Protein AF-A0A951CXR5-F1 (afdb_monomer_lite)

Sequence (85 aa):
MEAHTPKREAIERFINHESAAAKEWIVRVHADPHDPIVRLQAWRDDRRESEPEKSLEVHTRQVRLADEELDESTKTMIRRWLASL

Foldseek 3Di:
DDDDVLQQVLVVVLCVVLLVLVVQKDWDWDDDRVAQKIKIFIDSDPDPPDDGPDMDIDRNPPDPPPDSHDDPVSSVVVNVVSNVD

Radius of gyration: 12.93 Å; chains: 1; bounding box: 35×21×36 Å

Structure (mmCIF, N/CA/C/O backbone):
data_AF-A0A951CXR5-F1
#
_entry.id   AF-A0A951CXR5-F1
#
loop_
_atom_site.group_PDB
_atom_site.id
_atom_site.type_symbol
_atom_site.label_atom_id
_atom_site.label_alt_id
_atom_site.label_comp_id
_atom_site.label_asym_id
_atom_site.label_entity_id
_atom_site.label_seq_id
_atom_site.pdbx_PDB_ins_code
_atom_site.Cartn_x
_atom_site.Cartn_y
_atom_site.Cartn_z
_atom_site.occupancy
_atom_site.B_iso_or_equiv
_atom_site.auth_seq_id
_atom_site.auth_comp_id
_atom_site.auth_asym_id
_atom_site.auth_atom_id
_atom_site.pdbx_PDB_model_num
ATOM 1 N N . MET A 1 1 ? 5.954 -11.950 -23.051 1.00 40.16 1 MET A N 1
ATOM 2 C CA . MET A 1 1 ? 6.506 -10.635 -22.668 1.00 40.16 1 MET A CA 1
ATOM 3 C C . MET A 1 1 ? 6.294 -10.502 -21.176 1.00 40.16 1 MET A C 1
ATOM 5 O O . MET A 1 1 ? 5.179 -10.238 -20.756 1.00 40.16 1 MET A O 1
ATOM 9 N N . GLU A 1 2 ? 7.325 -10.809 -20.396 1.00 45.62 2 GLU A N 1
ATOM 10 C CA . GLU A 1 2 ? 7.329 -10.642 -18.943 1.00 45.62 2 GLU A CA 1
ATOM 11 C C . GLU A 1 2 ? 7.876 -9.250 -18.649 1.00 45.62 2 GLU A C 1
ATOM 13 O O . GLU A 1 2 ? 9.068 -8.992 -18.773 1.00 45.62 2 GLU A O 1
ATOM 18 N N . ALA A 1 3 ? 6.998 -8.315 -18.342 1.00 44.81 3 ALA A N 1
ATOM 19 C CA . ALA A 1 3 ? 7.383 -7.016 -17.827 1.00 44.81 3 ALA A CA 1
ATOM 20 C C . ALA A 1 3 ? 6.341 -6.665 -16.770 1.00 44.81 3 ALA A C 1
ATOM 22 O O . ALA A 1 3 ? 5.187 -7.028 -16.945 1.00 44.81 3 ALA A O 1
ATOM 23 N N . HIS A 1 4 ? 6.747 -5.980 -15.702 1.00 50.62 4 HIS A N 1
ATOM 24 C CA . HIS A 1 4 ? 5.935 -5.454 -14.586 1.00 50.62 4 HIS A CA 1
ATOM 25 C C . HIS A 1 4 ? 6.018 -6.174 -13.222 1.00 50.62 4 HIS A C 1
ATOM 27 O O . HIS A 1 4 ? 5.739 -5.525 -12.214 1.00 50.62 4 HIS A O 1
ATOM 33 N N . THR A 1 5 ? 6.538 -7.401 -13.117 1.00 52.81 5 THR A N 1
ATOM 34 C CA . THR A 1 5 ? 6.756 -8.088 -11.819 1.00 52.81 5 THR A CA 1
ATOM 35 C C . THR A 1 5 ? 7.647 -7.327 -10.805 1.00 52.81 5 THR A C 1
ATOM 37 O O . THR A 1 5 ? 7.228 -7.193 -9.653 1.00 52.81 5 THR A O 1
ATOM 40 N N . PRO A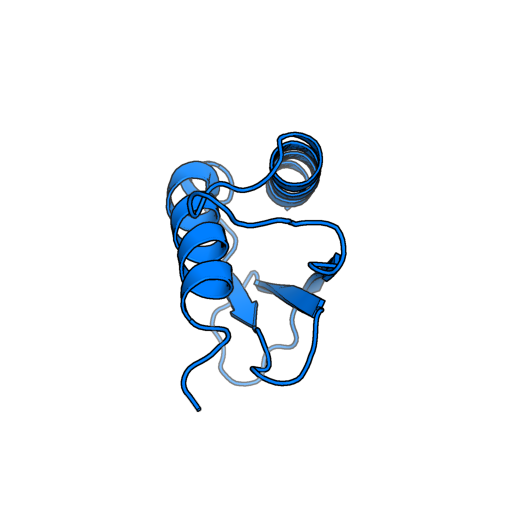 1 6 ? 8.789 -6.706 -11.183 1.00 60.03 6 PRO A N 1
ATOM 41 C CA . PRO A 1 6 ? 9.720 -6.155 -10.188 1.00 60.03 6 PRO A CA 1
ATOM 42 C C . PRO A 1 6 ? 9.185 -4.926 -9.431 1.00 60.03 6 PRO A C 1
ATOM 44 O O . PRO A 1 6 ? 9.542 -4.694 -8.279 1.00 60.03 6 PRO A O 1
ATOM 47 N N . LYS A 1 7 ? 8.286 -4.136 -10.042 1.00 66.38 7 LYS A N 1
ATOM 48 C CA . LYS A 1 7 ? 7.724 -2.912 -9.426 1.00 66.38 7 LYS A CA 1
ATOM 49 C C . LYS A 1 7 ? 6.755 -3.223 -8.297 1.00 66.38 7 LYS A C 1
ATOM 51 O O . LYS A 1 7 ? 6.811 -2.589 -7.245 1.00 66.38 7 LYS A O 1
ATOM 56 N N . ARG A 1 8 ? 5.866 -4.191 -8.531 1.00 72.50 8 ARG A N 1
ATOM 57 C CA . ARG A 1 8 ? 4.927 -4.666 -7.517 1.00 72.50 8 ARG A CA 1
ATOM 58 C C . ARG A 1 8 ? 5.707 -5.212 -6.331 1.00 72.50 8 ARG A C 1
ATOM 60 O O . ARG A 1 8 ? 5.467 -4.771 -5.217 1.00 72.50 8 ARG A O 1
ATOM 67 N N . GLU A 1 9 ? 6.654 -6.111 -6.583 1.00 75.44 9 GLU A N 1
ATOM 68 C CA . GLU A 1 9 ?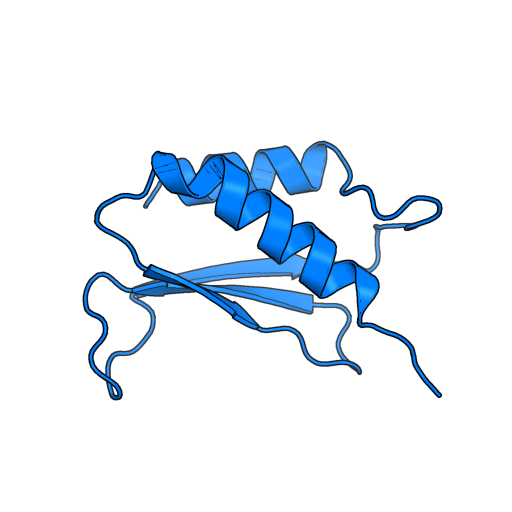 7.441 -6.743 -5.525 1.00 75.44 9 GLU A CA 1
ATOM 69 C C . GLU A 1 9 ? 8.220 -5.727 -4.686 1.00 75.44 9 GLU A C 1
ATOM 71 O O . GLU A 1 9 ? 8.213 -5.834 -3.464 1.00 75.44 9 GLU A O 1
ATOM 76 N N . ALA A 1 10 ? 8.824 -4.706 -5.301 1.00 78.38 10 ALA A N 1
ATOM 77 C CA . ALA A 1 10 ? 9.528 -3.651 -4.571 1.00 78.38 10 ALA A CA 1
ATOM 78 C C . ALA A 1 10 ? 8.597 -2.857 -3.634 1.00 78.38 10 ALA A C 1
ATOM 80 O O . ALA A 1 10 ? 8.941 -2.609 -2.477 1.00 78.38 10 ALA A O 1
ATOM 81 N N . ILE A 1 11 ? 7.398 -2.495 -4.104 1.00 79.81 11 ILE A N 1
ATOM 82 C CA . ILE A 1 11 ? 6.395 -1.770 -3.305 1.00 79.81 11 ILE A CA 1
ATOM 83 C C . ILE A 1 11 ? 5.808 -2.665 -2.213 1.00 79.81 11 ILE A C 1
ATOM 85 O O . ILE A 1 11 ? 5.684 -2.228 -1.073 1.00 79.81 11 ILE A O 1
ATOM 89 N N . GLU A 1 12 ? 5.494 -3.920 -2.528 1.00 81.62 12 GLU A N 1
ATOM 90 C CA . GLU A 1 12 ? 4.983 -4.892 -1.558 1.00 81.62 12 GLU A CA 1
ATOM 91 C C . GLU A 1 12 ? 6.009 -5.158 -0.451 1.00 81.62 12 GLU A C 1
ATOM 93 O O . GLU A 1 12 ? 5.667 -5.123 0.729 1.00 81.62 12 GLU A O 1
ATOM 98 N N . ARG A 1 13 ? 7.286 -5.352 -0.811 1.00 82.75 13 ARG A N 1
ATOM 99 C CA . ARG A 1 13 ? 8.389 -5.522 0.148 1.00 82.75 13 ARG A CA 1
ATOM 100 C C . ARG A 1 13 ? 8.560 -4.284 1.024 1.00 82.75 13 ARG A C 1
ATOM 102 O O . ARG A 1 13 ? 8.686 -4.425 2.238 1.00 82.75 13 ARG A O 1
ATOM 109 N N . PHE A 1 14 ? 8.525 -3.087 0.437 1.00 84.56 14 PHE A N 1
ATOM 110 C CA . PHE A 1 14 ? 8.639 -1.835 1.188 1.00 84.56 14 PHE A CA 1
ATOM 111 C C . PHE A 1 14 ? 7.475 -1.644 2.168 1.00 84.56 14 PHE A C 1
ATOM 113 O O . PHE A 1 14 ? 7.696 -1.344 3.338 1.00 84.56 14 PHE A O 1
ATOM 120 N N . ILE A 1 15 ? 6.238 -1.882 1.728 1.00 83.06 15 ILE A N 1
ATOM 121 C CA . ILE A 1 15 ? 5.061 -1.781 2.597 1.00 83.06 15 ILE A CA 1
ATOM 122 C C . ILE A 1 15 ? 5.113 -2.833 3.692 1.00 83.06 15 ILE A C 1
ATOM 124 O O . ILE A 1 15 ? 4.876 -2.483 4.834 1.00 83.06 15 ILE A O 1
ATOM 128 N N . ASN A 1 16 ? 5.469 -4.083 3.397 1.00 81.88 16 ASN A N 1
ATOM 129 C CA . ASN A 1 16 ? 5.602 -5.116 4.428 1.00 81.88 16 ASN A CA 1
ATOM 130 C C . ASN A 1 16 ? 6.686 -4.786 5.466 1.00 81.88 16 ASN A C 1
ATOM 132 O O . ASN A 1 16 ? 6.556 -5.172 6.625 1.00 81.88 16 ASN A O 1
ATOM 136 N N . HIS A 1 17 ? 7.742 -4.068 5.074 1.00 83.38 17 HIS A N 1
ATOM 137 C CA . HIS A 1 17 ? 8.759 -3.582 6.006 1.00 83.38 17 HIS A CA 1
ATOM 138 C C . HIS A 1 17 ? 8.237 -2.442 6.901 1.00 83.38 17 HIS A C 1
ATOM 140 O O . HIS A 1 17 ? 8.515 -2.417 8.098 1.00 83.38 17 HIS A O 1
ATOM 146 N N . GLU A 1 18 ? 7.464 -1.509 6.339 1.00 81.06 18 GLU A N 1
ATOM 147 C CA . GLU A 1 18 ? 7.018 -0.284 7.024 1.00 81.06 18 GLU A CA 1
ATOM 148 C C . GLU A 1 18 ? 5.638 -0.431 7.712 1.00 81.06 18 GLU A C 1
ATOM 150 O O . GLU A 1 18 ? 5.303 0.334 8.619 1.00 81.06 18 GLU A O 1
ATOM 155 N N . SER A 1 19 ? 4.829 -1.428 7.334 1.00 67.38 19 SER A N 1
ATOM 156 C CA . SER A 1 19 ? 3.452 -1.652 7.811 1.00 67.38 19 SER A CA 1
ATOM 157 C C . SER A 1 19 ? 3.361 -2.039 9.285 1.00 67.38 19 SER A C 1
ATOM 159 O O . SER A 1 19 ? 2.273 -1.994 9.856 1.00 67.38 19 SER A O 1
ATOM 161 N N . ALA A 1 20 ? 4.490 -2.312 9.948 1.00 63.62 20 ALA A N 1
ATOM 162 C CA . ALA A 1 20 ? 4.555 -2.445 11.403 1.00 63.62 20 ALA A CA 1
ATOM 163 C C . ALA A 1 20 ? 3.970 -1.221 12.145 1.00 63.62 20 ALA A C 1
ATOM 165 O O . ALA A 1 20 ? 3.542 -1.351 13.296 1.00 63.62 20 ALA A O 1
ATOM 166 N N . ALA A 1 21 ? 3.930 -0.054 11.489 1.00 61.69 21 ALA A N 1
ATOM 167 C CA . ALA A 1 21 ? 3.295 1.161 11.991 1.00 61.69 21 ALA A CA 1
ATOM 168 C C . ALA A 1 21 ? 1.755 1.167 11.865 1.00 61.69 21 ALA A C 1
ATOM 170 O O . ALA A 1 21 ? 1.088 1.776 12.695 1.00 61.69 21 ALA A O 1
ATOM 171 N N . ALA A 1 22 ? 1.179 0.461 10.888 1.00 65.56 22 ALA A N 1
ATOM 172 C CA . ALA A 1 22 ? -0.246 0.496 10.547 1.00 65.56 22 ALA A CA 1
ATOM 173 C C . ALA A 1 22 ? -1.001 -0.735 11.094 1.00 65.56 22 ALA A C 1
ATOM 175 O O . ALA A 1 22 ? -1.689 -1.436 10.360 1.00 65.56 22 ALA A O 1
ATOM 176 N N . LYS A 1 23 ? -0.853 -1.032 12.395 1.00 68.75 23 LYS A N 1
ATOM 177 C CA . LYS A 1 23 ? -1.332 -2.290 13.017 1.00 68.75 23 LYS A CA 1
ATOM 178 C C . LYS A 1 23 ? -2.841 -2.536 12.925 1.00 68.75 23 LYS A C 1
ATOM 180 O O . LYS A 1 23 ? -3.266 -3.682 13.015 1.00 68.75 23 LYS A O 1
ATOM 185 N N . GLU A 1 24 ? -3.633 -1.479 12.788 1.00 80.94 24 GLU A N 1
ATOM 186 C CA . GLU A 1 24 ? -5.099 -1.547 12.696 1.00 80.94 24 GLU A CA 1
ATOM 187 C C . GLU A 1 24 ? -5.603 -1.556 11.245 1.00 80.94 24 GLU A C 1
ATOM 189 O O . GLU A 1 24 ? -6.810 -1.552 11.008 1.00 80.94 24 GLU A O 1
ATOM 194 N N . TRP A 1 25 ? -4.688 -1.565 10.271 1.00 84.31 25 TRP A N 1
ATOM 195 C CA . TRP A 1 25 ? -5.005 -1.453 8.857 1.00 84.31 25 TRP A CA 1
ATOM 196 C C . TRP A 1 25 ? -4.414 -2.599 8.054 1.00 84.31 25 TRP A C 1
ATOM 198 O O . TRP A 1 25 ? -3.249 -2.970 8.178 1.00 84.31 25 TRP A O 1
ATOM 208 N N . ILE A 1 26 ? -5.226 -3.120 7.151 1.00 86.62 26 ILE A N 1
ATOM 209 C CA . ILE A 1 26 ? -4.821 -4.097 6.153 1.00 86.62 26 ILE A CA 1
ATOM 210 C C . ILE A 1 26 ? -4.510 -3.307 4.895 1.00 86.62 26 ILE A C 1
ATOM 212 O O . ILE A 1 26 ? -5.386 -2.620 4.380 1.00 86.62 26 ILE A O 1
ATOM 216 N N . VAL A 1 27 ? -3.276 -3.381 4.403 1.00 87.44 27 VAL A N 1
ATOM 217 C CA . VAL A 1 27 ? -2.850 -2.681 3.184 1.00 87.44 27 VAL A CA 1
ATOM 218 C C . VAL A 1 27 ? -2.600 -3.699 2.080 1.00 87.44 27 VAL A C 1
ATOM 220 O O . VAL A 1 27 ? -1.867 -4.664 2.284 1.00 87.44 27 VAL A O 1
ATOM 223 N N . ARG A 1 28 ? -3.184 -3.486 0.898 1.00 87.00 28 ARG A N 1
ATOM 224 C CA . ARG A 1 28 ? -2.965 -4.332 -0.286 1.00 87.00 28 ARG A CA 1
ATOM 225 C C . ARG A 1 28 ? -2.475 -3.499 -1.460 1.00 87.00 28 ARG A C 1
ATOM 227 O O . ARG A 1 28 ? -2.873 -2.346 -1.641 1.00 87.00 28 ARG A O 1
ATOM 234 N N . VAL A 1 29 ? -1.602 -4.109 -2.254 1.00 87.00 29 VAL A N 1
ATOM 235 C CA . VAL A 1 29 ? -0.994 -3.504 -3.440 1.00 87.00 29 VAL A CA 1
ATOM 236 C C . VAL A 1 29 ? -1.674 -4.067 -4.679 1.00 87.00 29 VAL A C 1
ATOM 238 O O . VAL A 1 29 ? -1.637 -5.270 -4.928 1.00 87.00 29 VAL A O 1
ATOM 241 N N . HIS A 1 30 ? -2.270 -3.186 -5.472 1.00 86.00 30 HIS A N 1
ATOM 242 C CA . HIS A 1 30 ? -2.893 -3.508 -6.746 1.00 86.00 30 HIS A CA 1
ATOM 243 C C . HIS A 1 30 ? -2.103 -2.841 -7.867 1.00 86.00 30 HIS A C 1
ATOM 245 O O . HIS A 1 30 ? -1.965 -1.623 -7.910 1.00 86.00 30 HIS A O 1
ATOM 251 N N . ALA A 1 31 ? -1.569 -3.646 -8.776 1.00 79.69 31 ALA A N 1
ATOM 252 C CA . ALA A 1 31 ? -0.829 -3.175 -9.935 1.00 79.69 31 ALA A CA 1
ATOM 253 C C . ALA A 1 31 ? -1.325 -3.934 -11.161 1.00 79.69 31 ALA A C 1
ATOM 255 O O . ALA A 1 31 ? -1.401 -5.165 -11.129 1.00 79.69 31 ALA A O 1
ATOM 256 N N . ASP A 1 32 ? -1.660 -3.203 -12.219 1.00 77.94 32 ASP A N 1
ATOM 257 C CA . ASP A 1 32 ? -1.970 -3.794 -13.514 1.00 77.94 32 ASP A CA 1
ATOM 258 C C . ASP A 1 32 ? -0.684 -3.850 -14.362 1.00 77.94 32 ASP A C 1
ATOM 260 O O . ASP A 1 32 ? 0.080 -2.882 -14.383 1.00 77.94 32 ASP A O 1
ATOM 264 N N . PRO A 1 33 ? -0.390 -4.973 -15.038 1.00 70.44 33 PRO A N 1
ATOM 265 C CA . PRO A 1 33 ? 0.832 -5.124 -15.821 1.00 70.44 33 PRO A CA 1
ATOM 266 C C . PRO A 1 33 ? 0.854 -4.284 -17.103 1.00 70.44 33 PRO A C 1
ATOM 268 O O . PRO A 1 33 ? 1.863 -4.270 -17.789 1.00 70.44 33 PRO A O 1
ATOM 271 N N . HIS A 1 34 ? -0.219 -3.594 -17.471 1.00 72.62 34 HIS A N 1
ATOM 272 C CA . HIS A 1 34 ? -0.237 -2.652 -18.589 1.00 72.62 34 HIS A CA 1
ATOM 273 C C . HIS A 1 34 ? -0.413 -1.201 -18.125 1.00 72.62 34 HIS A C 1
ATOM 275 O O . HIS A 1 34 ? -0.272 -0.280 -18.93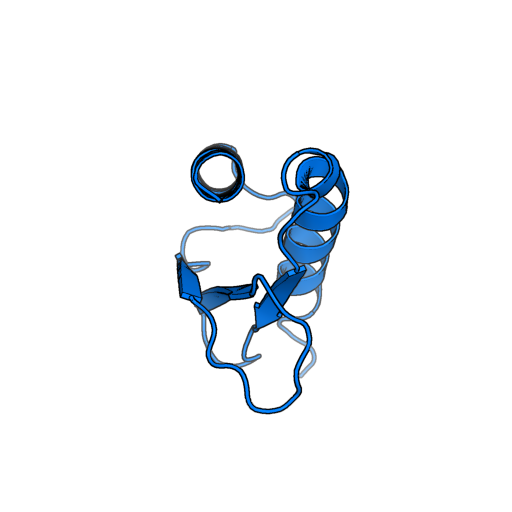5 1.00 72.62 34 HIS A O 1
ATOM 281 N N . ASP A 1 35 ? -0.647 -0.983 -16.830 1.00 74.25 35 ASP A N 1
ATOM 282 C CA . ASP A 1 35 ? -0.817 0.337 -16.241 1.00 74.25 35 ASP A CA 1
ATOM 283 C C . ASP A 1 35 ? 0.469 0.793 -15.525 1.00 74.25 35 ASP A C 1
ATOM 285 O O . ASP A 1 35 ? 1.061 0.061 -14.726 1.00 74.25 35 ASP A O 1
ATOM 289 N N . PRO A 1 36 ? 0.961 2.017 -15.784 1.00 74.69 36 PRO A N 1
ATOM 290 C CA . PRO A 1 36 ? 2.063 2.571 -15.014 1.00 74.69 36 PRO A CA 1
ATOM 291 C C . PRO A 1 36 ? 1.681 2.962 -13.576 1.00 74.69 36 PRO A C 1
ATOM 293 O O . PRO A 1 36 ? 2.551 3.469 -12.866 1.00 74.69 36 PRO A O 1
ATOM 296 N N . ILE A 1 37 ? 0.437 2.798 -13.138 1.00 82.38 37 ILE A N 1
ATOM 297 C CA . ILE A 1 37 ? -0.042 3.177 -11.809 1.00 82.38 37 ILE A CA 1
ATOM 298 C C . ILE A 1 37 ? -0.090 1.946 -10.904 1.00 82.38 37 ILE A C 1
ATOM 300 O O . ILE A 1 37 ? -0.679 0.917 -11.230 1.00 82.38 37 ILE A O 1
ATOM 304 N N . VAL A 1 38 ? 0.504 2.076 -9.720 1.00 84.81 38 VAL A N 1
ATOM 305 C CA . VAL A 1 38 ? 0.338 1.119 -8.624 1.00 84.81 38 VAL A CA 1
ATOM 306 C C . VAL A 1 38 ? -0.593 1.736 -7.595 1.00 84.81 38 VAL A C 1
ATOM 308 O O . VAL A 1 38 ? -0.324 2.817 -7.077 1.00 84.81 38 VAL A O 1
ATOM 311 N N . ARG A 1 39 ? -1.694 1.057 -7.293 1.00 88.81 39 ARG A N 1
ATOM 312 C CA . ARG A 1 39 ? -2.690 1.497 -6.323 1.00 88.81 39 ARG A CA 1
ATOM 313 C C . ARG A 1 39 ? -2.496 0.762 -5.004 1.00 88.81 39 ARG A C 1
ATOM 315 O O . ARG A 1 39 ? -2.577 -0.460 -4.939 1.00 88.81 39 ARG A O 1
ATOM 322 N N . LEU A 1 40 ? -2.264 1.516 -3.942 1.00 89.94 40 LEU A N 1
ATOM 323 C CA . LEU A 1 40 ? -2.319 1.030 -2.570 1.00 89.94 40 LEU A CA 1
ATOM 324 C C . LEU A 1 40 ? -3.728 1.236 -2.048 1.00 89.94 40 LEU A C 1
ATOM 326 O O . LEU A 1 40 ? -4.330 2.284 -2.281 1.00 89.94 40 LEU A O 1
ATOM 330 N N . GLN A 1 41 ? -4.247 0.248 -1.343 1.00 90.94 41 GLN A N 1
ATOM 331 C CA . GLN A 1 41 ? -5.575 0.289 -0.751 1.00 90.94 41 GLN A CA 1
ATOM 332 C C . GLN A 1 41 ? -5.476 -0.154 0.705 1.00 90.94 41 GLN A C 1
ATOM 334 O O . GLN A 1 41 ? -4.700 -1.059 1.013 1.00 90.94 41 GLN A O 1
ATOM 339 N N . ALA A 1 42 ? -6.212 0.512 1.591 1.00 89.75 42 ALA A N 1
ATOM 340 C CA . ALA A 1 42 ? -6.225 0.240 3.021 1.00 89.75 42 ALA A CA 1
ATOM 341 C C . ALA A 1 42 ? -7.653 -0.002 3.527 1.00 89.75 42 ALA A C 1
ATOM 343 O O . ALA A 1 42 ? -8.576 0.740 3.182 1.00 89.75 42 ALA A O 1
ATOM 344 N N . TRP A 1 43 ? -7.802 -1.012 4.382 1.00 90.12 43 TRP A N 1
ATOM 345 C CA . TRP A 1 43 ? -9.054 -1.429 5.017 1.00 90.12 43 TRP A CA 1
ATOM 346 C C . TRP A 1 43 ? -8.864 -1.533 6.533 1.00 90.12 43 TRP A C 1
ATOM 348 O O . TRP A 1 43 ? -7.819 -2.018 6.967 1.00 90.12 43 TRP A O 1
ATOM 358 N N . ARG A 1 44 ? -9.859 -1.148 7.345 1.00 83.94 44 ARG A N 1
ATOM 359 C CA . ARG A 1 44 ? -9.872 -1.477 8.789 1.00 83.94 44 ARG A CA 1
ATOM 360 C C . ARG A 1 44 ? -10.412 -2.869 9.100 1.00 83.94 44 ARG A C 1
ATOM 362 O O . ARG A 1 44 ? -10.161 -3.397 10.177 1.00 83.94 44 ARG A O 1
ATOM 369 N N . ASP A 1 45 ? -11.176 -3.454 8.183 1.00 78.38 45 ASP A N 1
ATOM 370 C CA . ASP A 1 45 ? -11.834 -4.750 8.359 1.00 78.38 45 ASP A CA 1
ATOM 371 C C . ASP A 1 45 ? -11.613 -5.608 7.100 1.00 78.38 45 ASP A C 1
ATOM 373 O O . ASP A 1 45 ? -11.775 -5.125 5.979 1.00 78.38 45 ASP A O 1
ATOM 377 N N . ASP A 1 46 ? -11.222 -6.875 7.279 1.00 69.75 46 ASP A N 1
ATOM 378 C CA . ASP A 1 46 ? -10.863 -7.803 6.189 1.00 69.75 46 ASP A CA 1
ATOM 379 C C . ASP A 1 46 ? -12.078 -8.414 5.465 1.00 69.75 46 ASP A C 1
ATOM 381 O O . ASP A 1 46 ? -11.946 -9.353 4.672 1.00 69.75 46 ASP A O 1
ATOM 385 N N . ARG A 1 47 ? -13.294 -7.936 5.750 1.00 78.19 47 ARG A N 1
ATOM 386 C CA . ARG A 1 47 ? -14.507 -8.409 5.080 1.00 78.19 47 ARG A CA 1
ATOM 387 C C . ARG A 1 47 ? -14.381 -8.290 3.566 1.00 78.19 47 ARG A C 1
ATOM 389 O O . ARG A 1 47 ? -14.019 -7.262 3.006 1.00 78.19 47 ARG A O 1
ATOM 396 N N . ARG A 1 48 ? -14.763 -9.374 2.893 1.00 64.25 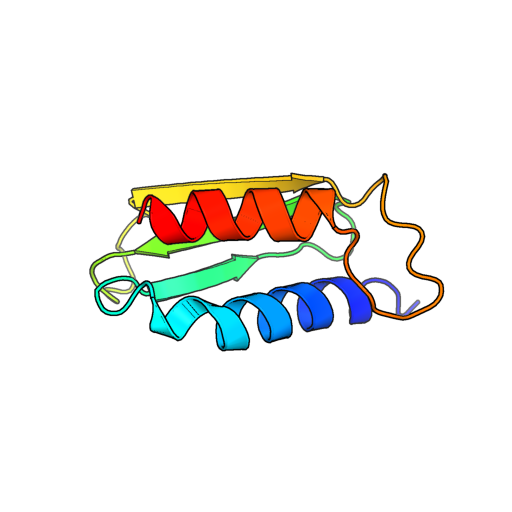48 ARG A N 1
ATOM 397 C CA . ARG A 1 48 ? -14.609 -9.571 1.445 1.00 64.25 48 ARG A CA 1
ATOM 398 C C . ARG A 1 48 ? -15.373 -8.554 0.586 1.00 64.25 48 ARG A C 1
ATOM 400 O O . ARG A 1 48 ? -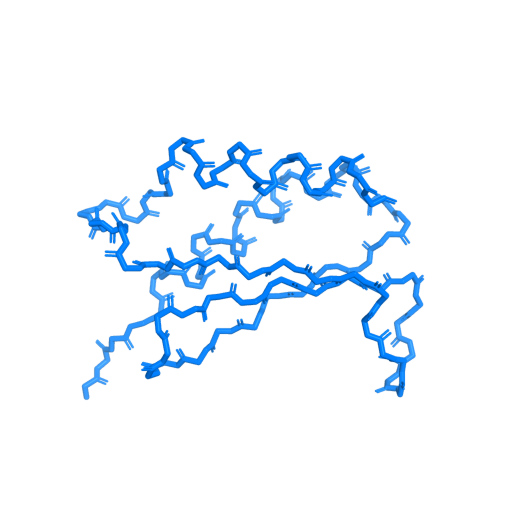15.024 -8.380 -0.575 1.00 64.25 48 ARG A O 1
ATOM 407 N N . GLU A 1 49 ? -16.393 -7.916 1.153 1.00 75.19 49 GLU A N 1
ATOM 408 C CA . GLU A 1 49 ? -17.238 -6.904 0.504 1.00 75.19 49 GLU A CA 1
ATOM 409 C C . GLU A 1 49 ? -16.913 -5.472 0.958 1.00 75.19 49 GLU A C 1
ATOM 411 O O . GLU A 1 49 ? -17.546 -4.528 0.496 1.00 75.19 49 GLU A O 1
ATOM 416 N N . SER A 1 50 ? -15.941 -5.291 1.859 1.00 77.50 50 SER A N 1
ATOM 417 C CA . SER A 1 50 ? -15.560 -3.962 2.329 1.00 77.50 50 SER A CA 1
ATOM 418 C C . SER A 1 50 ? -14.813 -3.197 1.243 1.00 77.50 50 SER A C 1
ATOM 420 O O . SER A 1 50 ? -13.804 -3.655 0.695 1.00 77.50 50 SER A O 1
ATOM 422 N N . GLU A 1 51 ? -15.288 -1.989 0.964 1.00 83.75 51 GLU A N 1
ATOM 423 C CA . GLU A 1 51 ? -14.567 -1.036 0.134 1.00 83.75 51 GLU A CA 1
ATOM 424 C C . GLU A 1 51 ? -13.325 -0.517 0.877 1.00 83.75 51 GLU A C 1
ATOM 426 O O . GLU A 1 51 ? -13.333 -0.418 2.109 1.00 83.75 51 GLU A O 1
ATOM 431 N N . PRO A 1 52 ? -12.234 -0.203 0.157 1.00 86.81 52 PRO A N 1
ATOM 432 C CA . PRO A 1 52 ? -11.068 0.409 0.774 1.00 86.81 52 PRO A CA 1
ATOM 433 C C . PRO A 1 52 ? -11.435 1.797 1.298 1.00 86.81 52 PRO A C 1
ATOM 435 O O . PRO A 1 52 ? -11.931 2.640 0.553 1.00 86.81 52 PRO A O 1
ATOM 438 N N . GLU A 1 53 ? -11.147 2.069 2.567 1.00 88.38 53 GLU A N 1
ATOM 439 C CA . GLU A 1 53 ? -11.442 3.377 3.164 1.00 88.38 53 GLU A CA 1
ATOM 440 C C . GLU A 1 53 ? -10.439 4.443 2.718 1.00 88.38 53 GLU A C 1
ATOM 442 O O . GLU A 1 53 ? -10.751 5.634 2.685 1.00 88.38 53 GLU A O 1
ATOM 447 N N . LYS A 1 54 ? -9.214 4.024 2.384 1.00 89.62 54 LYS A N 1
ATOM 448 C CA . LYS A 1 54 ? -8.164 4.904 1.871 1.00 89.62 54 LYS A CA 1
ATOM 449 C C . LYS A 1 54 ? -7.432 4.243 0.717 1.00 89.62 54 LYS A C 1
ATOM 451 O O . LYS A 1 54 ? -7.145 3.048 0.741 1.00 89.62 54 LYS A O 1
ATOM 456 N N . SER A 1 55 ? -7.064 5.050 -0.270 1.00 91.38 55 SER A N 1
ATOM 457 C CA . SER A 1 55 ? -6.242 4.619 -1.395 1.00 91.38 55 SER A CA 1
ATOM 458 C C . SER A 1 55 ? -5.152 5.633 -1.716 1.00 91.38 55 SER A C 1
ATOM 460 O O . SER A 1 55 ? -5.355 6.835 -1.548 1.00 91.38 55 SER A O 1
ATOM 462 N N . LEU A 1 56 ? -4.019 5.148 -2.219 1.00 90.06 56 LEU A N 1
ATOM 463 C CA . LEU A 1 56 ? -2.938 5.963 -2.768 1.00 90.06 56 LEU A CA 1
ATOM 464 C C . LEU A 1 56 ? -2.577 5.450 -4.159 1.00 90.06 56 LEU A C 1
ATOM 466 O O . LEU A 1 56 ? -2.340 4.259 -4.336 1.00 90.06 56 LEU A O 1
ATOM 470 N N . GLU A 1 57 ? -2.491 6.346 -5.134 1.00 89.38 57 GLU A N 1
ATOM 471 C CA . GLU A 1 57 ? -2.016 6.019 -6.477 1.00 89.38 57 GLU A CA 1
ATOM 472 C C . GLU A 1 57 ? -0.564 6.463 -6.639 1.00 89.38 57 GLU A C 1
ATOM 474 O O . GLU A 1 57 ? -0.214 7.623 -6.427 1.00 89.38 57 GLU A O 1
ATOM 479 N N . VAL A 1 58 ? 0.295 5.520 -7.009 1.00 83.75 58 VAL A N 1
ATOM 480 C CA . VAL A 1 58 ? 1.732 5.717 -7.176 1.00 83.75 58 VAL A CA 1
ATOM 481 C C . VAL A 1 58 ? 2.059 5.591 -8.656 1.00 83.75 58 VAL A C 1
ATOM 483 O O . VAL A 1 58 ? 1.996 4.510 -9.243 1.00 83.75 58 VAL A O 1
ATOM 486 N N . HIS A 1 59 ? 2.403 6.712 -9.283 1.00 79.56 59 HIS A N 1
ATOM 487 C CA . HIS A 1 59 ? 2.716 6.757 -10.707 1.00 79.56 59 HIS A CA 1
ATOM 488 C C . HIS A 1 59 ? 4.157 6.302 -10.949 1.00 79.56 59 HIS A C 1
ATOM 490 O O . HIS A 1 59 ? 5.117 7.001 -10.640 1.00 79.56 59 HIS A O 1
ATOM 496 N N . THR A 1 60 ? 4.329 5.151 -11.591 1.00 66.50 60 THR A N 1
ATOM 497 C CA . THR A 1 60 ? 5.647 4.531 -11.785 1.00 66.50 60 THR A CA 1
ATOM 498 C C . THR A 1 60 ? 6.378 4.975 -13.058 1.00 66.50 60 THR A C 1
ATOM 500 O O . THR A 1 60 ? 7.462 4.455 -13.344 1.00 66.50 60 THR A O 1
ATOM 503 N N . ARG A 1 61 ? 5.831 5.940 -13.826 1.00 61.59 61 ARG A N 1
ATOM 504 C CA . ARG A 1 61 ? 6.476 6.505 -15.037 1.00 61.59 61 ARG A CA 1
ATOM 505 C C . ARG A 1 61 ? 7.810 7.206 -14.744 1.00 61.59 61 ARG A C 1
ATOM 507 O O . ARG A 1 61 ? 8.624 7.318 -15.652 1.00 61.59 61 ARG A O 1
ATOM 514 N N . GLN A 1 62 ? 8.049 7.654 -13.509 1.00 51.62 62 GLN A N 1
ATOM 515 C CA . GLN A 1 62 ? 9.312 8.295 -13.108 1.00 51.62 62 GLN A CA 1
ATOM 516 C C . GLN A 1 62 ? 10.369 7.316 -12.578 1.00 51.62 62 GLN A C 1
ATOM 518 O O . GLN A 1 62 ? 11.536 7.681 -12.453 1.00 51.62 62 GLN A O 1
ATOM 523 N N . VAL A 1 63 ? 10.004 6.059 -12.325 1.00 53.72 63 VAL A N 1
ATOM 524 C CA . VAL A 1 63 ? 10.906 5.090 -11.699 1.00 53.72 63 VAL A CA 1
ATOM 525 C C . VAL A 1 63 ? 11.683 4.357 -12.792 1.00 53.72 63 VAL A C 1
ATOM 527 O O . VAL A 1 63 ? 11.229 3.337 -13.327 1.00 53.72 63 VAL A O 1
ATOM 530 N N . ARG A 1 64 ? 12.854 4.900 -13.154 1.00 50.59 64 ARG A N 1
ATOM 531 C CA . ARG A 1 64 ? 13.918 4.134 -13.819 1.00 50.59 64 ARG A CA 1
ATOM 532 C C . ARG A 1 64 ? 14.423 3.096 -12.816 1.00 50.59 64 ARG A C 1
ATOM 534 O O . ARG A 1 64 ? 15.385 3.343 -12.104 1.00 50.59 64 ARG A O 1
ATOM 541 N N . LEU A 1 65 ? 13.742 1.956 -12.732 1.00 52.66 65 LEU A N 1
ATOM 542 C CA . LEU A 1 65 ? 14.238 0.799 -11.994 1.00 52.66 65 LEU A CA 1
ATOM 543 C C . LEU A 1 65 ? 15.414 0.203 -12.768 1.00 52.66 65 LEU A C 1
ATOM 545 O O . LEU A 1 65 ? 15.229 -0.698 -13.582 1.00 52.66 65 LEU A O 1
ATOM 549 N N . ALA A 1 66 ? 16.606 0.747 -12.563 1.00 49.25 66 ALA A N 1
ATOM 550 C CA . ALA A 1 66 ? 17.824 0.034 -12.924 1.00 49.25 66 ALA A CA 1
ATOM 551 C C . ALA A 1 66 ? 18.178 -1.035 -11.868 1.00 49.25 66 ALA A C 1
ATOM 553 O O 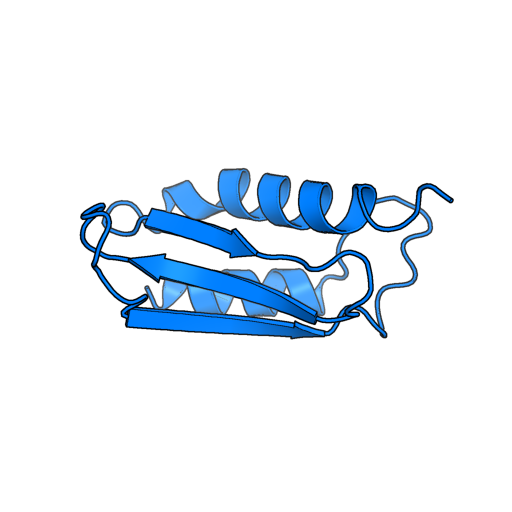. ALA A 1 66 ? 18.917 -1.952 -12.192 1.00 49.25 66 ALA A O 1
ATOM 554 N N . ASP A 1 67 ? 17.595 -0.962 -10.661 1.00 54.00 67 ASP A N 1
ATOM 555 C CA . ASP A 1 67 ? 18.105 -1.684 -9.483 1.00 54.00 67 ASP A CA 1
ATOM 556 C C . ASP A 1 67 ? 17.016 -2.166 -8.496 1.00 54.00 67 ASP A C 1
ATOM 558 O O . ASP A 1 67 ? 17.249 -2.238 -7.298 1.00 54.00 67 ASP A O 1
ATOM 562 N N . GLU A 1 68 ? 15.783 -2.434 -8.952 1.00 57.19 68 GLU A N 1
ATOM 563 C CA . GLU A 1 68 ? 14.650 -2.838 -8.074 1.00 57.19 68 GLU A CA 1
ATOM 564 C C . GLU A 1 68 ? 14.326 -1.853 -6.917 1.00 57.19 68 GLU A C 1
ATOM 566 O O . GLU A 1 68 ? 13.419 -2.093 -6.121 1.00 57.19 68 GLU A O 1
ATOM 571 N N . GLU A 1 69 ? 15.011 -0.710 -6.845 1.00 64.31 69 GLU A N 1
ATOM 572 C CA . GLU A 1 69 ? 14.914 0.235 -5.741 1.00 64.31 69 GLU A CA 1
ATOM 573 C C . GLU A 1 69 ? 13.916 1.361 -6.048 1.00 64.31 69 GLU A C 1
ATOM 575 O O . GLU A 1 69 ? 13.972 2.025 -7.087 1.00 64.31 69 GLU A O 1
ATOM 580 N N . LEU A 1 70 ? 12.982 1.586 -5.120 1.00 74.12 70 LEU A N 1
ATOM 581 C CA . LEU A 1 70 ? 12.086 2.740 -5.151 1.00 74.12 70 LEU A CA 1
ATOM 582 C C . LEU A 1 70 ? 12.880 4.025 -4.913 1.00 74.12 70 LEU A C 1
ATOM 584 O O . LEU A 1 70 ? 13.743 4.072 -4.037 1.00 74.12 70 LEU A O 1
ATOM 588 N N . ASP A 1 71 ? 12.543 5.090 -5.632 1.00 77.94 71 ASP A N 1
ATOM 589 C CA . ASP A 1 71 ? 13.130 6.396 -5.360 1.00 77.94 71 ASP A CA 1
ATOM 590 C C . ASP A 1 71 ? 12.683 6.932 -3.983 1.00 77.94 71 ASP A C 1
ATOM 592 O O . ASP A 1 71 ? 11.606 6.607 -3.468 1.00 77.94 71 ASP A O 1
ATOM 596 N N . GLU A 1 72 ? 13.509 7.788 -3.380 1.00 81.69 72 GLU A N 1
ATOM 597 C CA . GLU A 1 72 ? 13.257 8.334 -2.041 1.00 81.69 72 GLU A CA 1
ATOM 598 C C . GLU A 1 72 ? 11.968 9.166 -1.949 1.00 81.69 72 GLU A C 1
ATOM 600 O O . GLU A 1 72 ? 11.351 9.236 -0.880 1.00 81.69 72 GLU A O 1
ATOM 605 N N . SER A 1 73 ? 11.517 9.775 -3.053 1.00 83.19 73 SER A N 1
ATOM 606 C CA . SER A 1 73 ? 10.276 10.554 -3.062 1.00 83.19 73 SER A CA 1
ATOM 607 C C . SER A 1 73 ? 9.051 9.642 -2.971 1.00 83.19 73 SER A C 1
ATOM 609 O O . SER A 1 73 ? 8.163 9.890 -2.151 1.00 83.19 73 SER A O 1
ATOM 611 N N . THR A 1 74 ? 9.064 8.521 -3.698 1.00 82.50 74 THR A N 1
ATOM 612 C CA . THR A 1 74 ? 8.047 7.469 -3.617 1.00 82.50 74 THR A CA 1
ATOM 613 C C . THR A 1 74 ? 8.031 6.836 -2.228 1.00 82.50 74 THR A C 1
ATOM 615 O O . THR A 1 74 ? 6.965 6.749 -1.616 1.00 82.50 74 THR A O 1
ATOM 618 N N . LYS A 1 75 ? 9.196 6.474 -1.670 1.00 85.31 75 LYS A N 1
ATOM 619 C CA . LYS A 1 75 ? 9.292 5.946 -0.294 1.00 85.31 75 LYS A CA 1
ATOM 620 C C . LYS A 1 75 ? 8.716 6.929 0.727 1.00 85.31 75 LYS A C 1
ATOM 622 O O . LYS A 1 75 ? 7.919 6.544 1.579 1.00 85.31 75 LYS A O 1
ATOM 627 N N . THR A 1 76 ? 9.069 8.212 0.626 1.00 88.06 76 THR A N 1
ATOM 628 C CA . THR A 1 76 ? 8.574 9.266 1.529 1.00 88.06 76 THR A CA 1
ATOM 629 C C . THR A 1 76 ? 7.064 9.456 1.414 1.00 88.06 76 THR A C 1
ATOM 631 O O . THR A 1 76 ? 6.381 9.607 2.428 1.00 88.06 76 THR A O 1
ATOM 634 N N . MET A 1 77 ? 6.527 9.433 0.194 1.00 88.44 77 MET A N 1
ATOM 635 C CA . MET A 1 77 ? 5.091 9.535 -0.052 1.00 88.44 77 MET A CA 1
ATOM 636 C C . MET A 1 77 ? 4.335 8.358 0.574 1.00 88.44 77 MET A C 1
ATOM 638 O O . MET A 1 77 ? 3.371 8.578 1.308 1.00 88.44 77 MET A O 1
ATOM 642 N N . ILE A 1 78 ? 4.807 7.126 0.351 1.00 88.12 78 ILE A N 1
ATOM 643 C CA . ILE A 1 78 ? 4.210 5.915 0.930 1.00 88.12 78 ILE A CA 1
ATOM 644 C C . ILE A 1 78 ? 4.286 5.960 2.460 1.00 88.12 78 ILE A C 1
ATOM 646 O O . ILE A 1 78 ? 3.278 5.721 3.116 1.00 88.12 78 ILE A O 1
ATOM 650 N N . ARG A 1 79 ? 5.427 6.350 3.044 1.00 88.69 79 ARG A N 1
ATOM 651 C CA . ARG A 1 79 ? 5.583 6.507 4.504 1.00 88.69 79 ARG A CA 1
ATOM 652 C C . ARG A 1 79 ? 4.587 7.484 5.107 1.00 88.69 79 ARG A C 1
ATOM 654 O O . ARG A 1 79 ? 3.959 7.179 6.114 1.00 88.69 79 ARG A O 1
ATOM 661 N N . ARG A 1 80 ? 4.429 8.661 4.496 1.00 89.50 80 ARG A N 1
ATOM 662 C CA . ARG A 1 80 ? 3.465 9.669 4.964 1.00 89.50 80 ARG A CA 1
ATOM 663 C C . ARG A 1 80 ? 2.036 9.159 4.881 1.00 89.50 80 ARG A C 1
ATOM 665 O O . ARG A 1 80 ? 1.250 9.427 5.781 1.00 89.50 80 ARG A O 1
ATOM 672 N N . TRP A 1 81 ? 1.715 8.426 3.819 1.00 90.94 81 TRP A N 1
ATOM 673 C CA . TRP A 1 81 ? 0.403 7.820 3.674 1.00 90.94 81 TRP A CA 1
ATOM 674 C C . TRP A 1 81 ? 0.163 6.740 4.734 1.00 90.94 81 TRP A C 1
ATOM 676 O O . TRP A 1 81 ? -0.842 6.832 5.430 1.00 90.94 81 TRP A O 1
ATOM 686 N N . LEU A 1 82 ? 1.104 5.811 4.943 1.00 87.81 82 LEU A N 1
ATOM 687 C CA . LEU A 1 82 ? 1.029 4.788 5.997 1.00 87.81 82 LEU A CA 1
ATOM 688 C C . LEU A 1 82 ? 0.892 5.404 7.395 1.00 87.81 82 LEU A C 1
ATOM 690 O O . LEU A 1 82 ? 0.076 4.945 8.178 1.00 87.81 82 LEU A O 1
ATOM 694 N N . ALA A 1 83 ? 1.633 6.474 7.693 1.00 86.88 83 ALA A N 1
ATOM 695 C CA . ALA A 1 83 ? 1.528 7.194 8.964 1.00 86.88 83 ALA A CA 1
ATOM 696 C C . ALA A 1 83 ? 0.195 7.945 9.140 1.00 86.88 83 ALA A C 1
ATOM 698 O O . ALA A 1 83 ? -0.138 8.356 10.248 1.00 86.88 83 ALA A O 1
ATOM 699 N N . SER A 1 84 ? -0.545 8.170 8.050 1.00 84.56 84 SER A N 1
ATOM 700 C CA . SER A 1 84 ? -1.878 8.775 8.082 1.00 84.56 84 SER A CA 1
ATOM 701 C C . SER A 1 84 ? -3.005 7.753 8.225 1.00 84.56 84 SER A C 1
ATOM 703 O O . SER A 1 84 ? -4.161 8.168 8.350 1.00 84.56 84 SER A O 1
ATOM 705 N N . LEU A 1 85 ? -2.704 6.452 8.124 1.00 83.12 85 LEU A N 1
ATOM 706 C CA . LEU A 1 85 ? -3.656 5.366 8.352 1.00 83.12 85 LEU A CA 1
ATOM 707 C C . LEU A 1 85 ? -3.872 5.212 9.857 1.00 83.12 85 LEU A C 1
ATOM 709 O O . LEU A 1 85 ? -5.041 5.406 10.271 1.00 83.12 85 LEU A O 1
#

Secondary structure (DSSP, 8-state):
---SHHHHHHHHHHHHHHGGG-TT-EEEEEE-TT-SEEEEEEESS--TTPPPSEEEEEEGGG---SSSPPPHHHHHHHHHHHHT-

pLDDT: mean 76.11, std 13.21, range [40.16, 91.38]